Protein AF-A0A498H890-F1 (afdb_monomer_lite)

Sequence (47 aa):
MIEKIVLYKQGKKIDPAVVFSAILDNKGRVRRNRMYRLYSGHGYNRG

Secondary structure (DSSP, 8-state):
--EEEEEEE--BTTBPEEEEEEEE-TTS-EEEEEEEEE--SSSS---

pLDDT: mean 79.68, std 14.13, range [46.72, 92.75]

Radius of gyration: 14.49 Å; chains: 1; bounding box: 28×24×39 Å

Foldseek 3Di:
DKDKDWDWDPADDPGFIKIKIFIADPVRDTPDIDMDGHDDDDDPPPD

Structure (mmCIF, N/CA/C/O backbone):
data_AF-A0A498H890-F1
#
_entry.id   AF-A0A498H890-F1
#
loop_
_atom_site.group_PDB
_atom_site.id
_atom_site.type_symbol
_atom_site.label_atom_id
_atom_site.label_alt_id
_atom_site.label_comp_id
_atom_site.label_asym_id
_atom_site.label_entity_id
_atom_site.label_seq_id
_atom_site.pdbx_PDB_ins_code
_atom_site.Cartn_x
_atom_site.Cartn_y
_atom_site.Cartn_z
_atom_site.occupancy
_atom_site.B_iso_or_equiv
_atom_site.auth_seq_id
_atom_site.auth_comp_id
_atom_site.auth_asym_id
_atom_site.auth_atom_id
_atom_site.pdbx_PDB_model_num
ATOM 1 N N . MET A 1 1 ? -14.612 1.693 15.593 1.00 59.72 1 MET A N 1
ATOM 2 C CA . MET A 1 1 ? -14.537 1.536 14.129 1.00 59.72 1 MET A CA 1
ATOM 3 C C . MET A 1 1 ? -13.073 1.392 13.751 1.00 59.72 1 MET A C 1
ATOM 5 O O . MET A 1 1 ? -12.257 2.104 14.321 1.00 59.72 1 MET A O 1
ATOM 9 N N . ILE A 1 2 ? -12.735 0.412 12.915 1.00 71.75 2 ILE A N 1
ATOM 10 C CA . ILE A 1 2 ? -11.378 0.225 12.394 1.00 71.75 2 ILE A CA 1
ATOM 11 C C . ILE A 1 2 ? -11.408 0.731 10.957 1.00 71.75 2 ILE A C 1
ATOM 13 O O . ILE A 1 2 ? -12.151 0.186 10.144 1.00 71.75 2 ILE A O 1
ATOM 17 N N . GLU A 1 3 ? -10.636 1.769 10.658 1.00 74.81 3 GLU A N 1
ATOM 18 C CA . GLU A 1 3 ? -10.595 2.351 9.317 1.00 74.81 3 GLU A CA 1
ATOM 19 C C . GLU A 1 3 ? -9.390 1.822 8.544 1.00 74.81 3 GLU A C 1
ATOM 21 O O . GLU A 1 3 ? -8.288 1.691 9.084 1.00 74.81 3 GLU A O 1
ATOM 26 N N . LYS A 1 4 ? -9.601 1.486 7.269 1.00 85.75 4 LYS A N 1
ATOM 27 C CA . LYS A 1 4 ? -8.547 1.017 6.369 1.00 85.75 4 LYS A CA 1
ATOM 28 C C . LYS A 1 4 ? -8.235 2.115 5.365 1.00 85.75 4 LYS A C 1
ATOM 30 O O . LYS A 1 4 ? -9.091 2.480 4.568 1.00 85.75 4 LYS A O 1
ATOM 35 N N . ILE A 1 5 ? -6.992 2.581 5.371 1.00 87.75 5 ILE A N 1
ATOM 36 C CA . ILE A 1 5 ? -6.497 3.585 4.430 1.00 87.75 5 ILE A CA 1
ATOM 37 C C . ILE A 1 5 ? -5.539 2.920 3.449 1.00 87.75 5 ILE A C 1
ATOM 39 O O . ILE A 1 5 ? -4.693 2.109 3.839 1.00 87.75 5 ILE A O 1
ATOM 43 N N . VAL A 1 6 ? -5.667 3.282 2.172 1.00 88.44 6 VAL A N 1
ATOM 44 C CA . VAL A 1 6 ? -4.719 2.926 1.116 1.00 88.44 6 VAL A CA 1
ATOM 45 C C . VAL A 1 6 ? -4.282 4.207 0.414 1.00 88.44 6 VAL A C 1
ATOM 47 O O . VAL A 1 6 ? -5.110 4.928 -0.131 1.00 88.44 6 VAL A O 1
ATOM 50 N N . LEU A 1 7 ? -2.981 4.487 0.438 1.00 89.25 7 LEU A N 1
ATOM 51 C CA . LEU A 1 7 ? -2.363 5.599 -0.274 1.00 89.25 7 LEU A CA 1
ATOM 52 C C . LEU A 1 7 ? -1.528 5.047 -1.426 1.00 89.25 7 LEU A C 1
ATOM 54 O O . LEU A 1 7 ? -0.744 4.114 -1.245 1.00 89.25 7 LEU A O 1
ATOM 58 N N . TYR A 1 8 ? -1.680 5.643 -2.602 1.00 88.12 8 TYR A N 1
ATOM 59 C CA . TYR A 1 8 ? -0.918 5.296 -3.793 1.00 88.12 8 TYR A CA 1
ATOM 60 C C . TYR A 1 8 ? -0.089 6.497 -4.236 1.00 88.12 8 TYR A C 1
ATOM 62 O O . TYR A 1 8 ? -0.621 7.581 -4.468 1.00 88.12 8 TYR A O 1
ATOM 70 N N . LYS A 1 9 ? 1.219 6.289 -4.376 1.00 88.00 9 LYS A N 1
ATOM 71 C CA . LYS A 1 9 ? 2.125 7.231 -5.025 1.00 88.00 9 LYS A CA 1
ATOM 72 C C . LYS A 1 9 ? 2.542 6.636 -6.362 1.00 88.00 9 LYS A C 1
ATOM 74 O O . LYS A 1 9 ? 3.214 5.602 -6.400 1.00 88.00 9 LYS A O 1
ATOM 79 N N . GLN A 1 10 ? 2.162 7.307 -7.444 1.00 83.69 10 GLN A N 1
ATOM 80 C CA . GLN A 1 10 ? 2.578 6.925 -8.787 1.00 83.69 10 GLN A CA 1
ATOM 81 C C . GLN A 1 10 ? 4.106 6.983 -8.909 1.00 83.69 10 GLN A C 1
ATOM 83 O O . GLN A 1 10 ? 4.745 7.921 -8.423 1.00 83.69 10 GLN A O 1
ATOM 88 N N . GLY A 1 11 ? 4.681 5.965 -9.547 1.00 83.12 11 GLY A N 1
ATOM 89 C CA . GLY A 1 11 ? 6.107 5.925 -9.861 1.00 83.12 11 GLY A CA 1
ATOM 90 C C . GLY A 1 11 ? 6.469 6.970 -10.917 1.00 83.12 11 GLY A C 1
ATOM 91 O O . GLY A 1 11 ? 5.627 7.364 -11.725 1.00 83.12 11 GLY A O 1
ATOM 92 N N . LYS A 1 12 ? 7.724 7.423 -10.922 1.00 83.00 12 LYS A N 1
ATOM 93 C CA . LYS A 1 12 ? 8.247 8.385 -11.904 1.00 83.00 12 LYS A CA 1
ATOM 94 C C . LYS A 1 12 ? 9.607 7.929 -12.408 1.00 83.00 12 LYS A C 1
ATOM 96 O O . LYS A 1 12 ? 10.562 8.006 -11.651 1.00 83.00 12 LYS A O 1
ATOM 101 N N . LYS A 1 13 ? 9.708 7.564 -13.692 1.00 71.88 13 LYS A N 1
ATOM 102 C CA . LYS A 1 13 ? 10.947 7.186 -14.413 1.00 71.88 13 LYS A CA 1
ATOM 103 C C . LYS A 1 13 ? 11.831 6.162 -13.670 1.00 71.88 13 LYS A C 1
ATOM 105 O O . LYS A 1 13 ? 11.798 4.988 -14.003 1.00 71.88 13 LYS A O 1
ATOM 110 N N . ILE A 1 14 ? 12.609 6.625 -12.697 1.00 72.56 14 ILE A N 1
ATOM 111 C CA . ILE A 1 14 ? 13.541 5.871 -11.845 1.00 72.56 14 ILE A CA 1
ATOM 112 C C . ILE A 1 14 ? 12.933 5.463 -10.495 1.00 72.56 14 ILE A C 1
ATOM 114 O O . ILE A 1 14 ? 13.364 4.478 -9.901 1.00 72.56 14 ILE A O 1
ATOM 11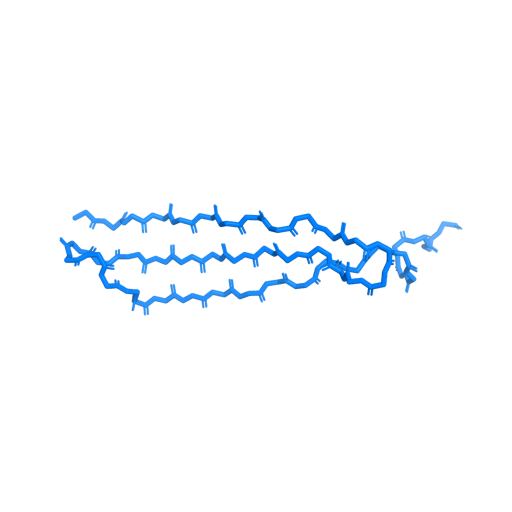8 N N . ASP A 1 15 ? 11.910 6.177 -10.022 1.00 76.69 15 ASP A N 1
ATOM 119 C CA . ASP A 1 15 ? 11.222 5.874 -8.774 1.00 76.69 15 ASP A CA 1
ATOM 120 C C . ASP A 1 15 ? 10.082 4.868 -9.001 1.00 76.69 15 ASP A C 1
ATOM 122 O O . ASP A 1 15 ? 9.138 5.170 -9.744 1.00 76.69 15 ASP A O 1
ATOM 126 N N . PRO A 1 16 ? 10.105 3.700 -8.335 1.00 80.12 16 PRO A N 1
ATOM 127 C CA . PRO A 1 16 ? 9.015 2.736 -8.399 1.00 80.12 16 PRO A CA 1
ATOM 128 C C . PRO A 1 16 ? 7.746 3.297 -7.751 1.00 80.12 16 PRO A C 1
ATOM 130 O O . PRO A 1 16 ? 7.803 4.103 -6.817 1.00 80.12 16 PRO A O 1
ATOM 133 N N . ALA A 1 17 ? 6.584 2.837 -8.216 1.00 87.81 17 ALA A N 1
ATOM 134 C CA . ALA A 1 17 ? 5.324 3.201 -7.580 1.00 87.81 17 ALA A CA 1
ATOM 135 C C . ALA A 1 17 ? 5.260 2.611 -6.163 1.00 87.81 17 ALA A C 1
ATOM 137 O O . ALA A 1 17 ? 5.822 1.551 -5.882 1.00 87.81 17 ALA A O 1
ATOM 138 N N . VAL A 1 18 ? 4.582 3.298 -5.249 1.00 88.12 18 VAL A N 1
ATOM 139 C CA . VAL A 1 18 ? 4.483 2.884 -3.846 1.00 88.12 18 VAL A CA 1
ATOM 140 C C . VAL A 1 18 ? 3.022 2.809 -3.441 1.00 88.12 18 VAL A C 1
ATOM 142 O O . VAL A 1 18 ? 2.264 3.752 -3.649 1.00 88.12 18 VAL A O 1
ATOM 145 N N . VAL A 1 19 ? 2.645 1.700 -2.813 1.00 90.12 19 VAL A N 1
ATOM 146 C CA . VAL A 1 19 ? 1.353 1.534 -2.145 1.00 90.12 19 VAL A CA 1
ATOM 147 C C . VAL A 1 19 ? 1.601 1.455 -0.647 1.00 90.12 19 VAL A C 1
ATOM 149 O O . VAL A 1 19 ? 2.363 0.611 -0.179 1.00 90.12 19 VAL A O 1
ATOM 152 N N . PHE A 1 20 ? 0.937 2.307 0.119 1.00 90.50 20 PHE A N 1
ATOM 153 C CA . PHE A 1 20 ? 0.931 2.262 1.572 1.00 90.50 20 PHE A CA 1
ATOM 154 C C . PHE A 1 20 ? -0.462 1.876 2.056 1.00 90.50 20 PHE A C 1
ATOM 156 O O . PHE A 1 20 ? -1.453 2.471 1.651 1.00 90.50 20 PHE A O 1
ATOM 163 N N . SER A 1 21 ? -0.539 0.876 2.927 1.00 91.06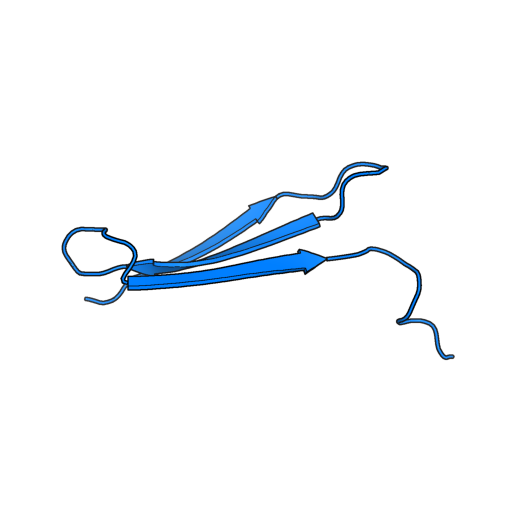 21 SER A N 1
ATOM 164 C CA . SER A 1 21 ? -1.783 0.452 3.568 1.00 91.06 21 SER A CA 1
ATOM 165 C C . SER A 1 21 ? -1.661 0.594 5.077 1.00 91.06 21 SER A C 1
ATOM 167 O O . SER A 1 21 ? -0.643 0.195 5.643 1.00 91.06 21 SER A O 1
ATOM 169 N N . ALA A 1 22 ? -2.687 1.140 5.724 1.00 92.75 22 ALA A N 1
ATOM 170 C CA . ALA A 1 22 ? -2.741 1.277 7.172 1.00 92.75 22 ALA A CA 1
ATOM 171 C C . ALA A 1 22 ? -4.123 0.926 7.722 1.00 92.75 22 ALA A C 1
ATOM 173 O O . ALA A 1 22 ? -5.149 1.151 7.081 1.00 92.75 22 ALA A O 1
ATOM 174 N N . ILE A 1 23 ? -4.116 0.370 8.928 1.00 91.81 23 ILE A N 1
ATOM 175 C CA . ILE A 1 23 ? -5.288 0.132 9.758 1.00 91.81 23 ILE A CA 1
ATOM 176 C C . ILE A 1 23 ? -5.224 1.131 10.909 1.00 91.81 23 ILE A C 1
A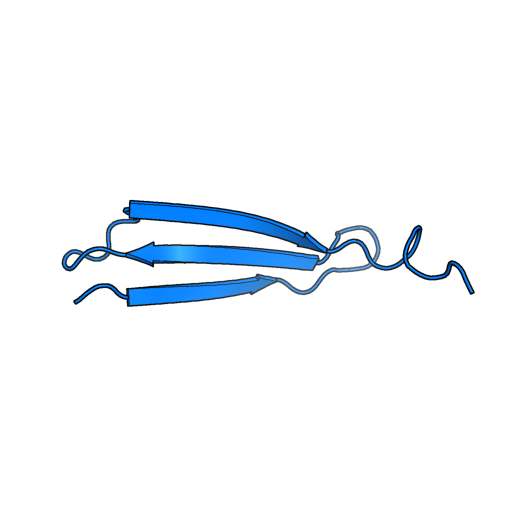TOM 178 O O . ILE A 1 23 ? -4.266 1.099 11.690 1.00 91.81 23 ILE A O 1
ATOM 182 N N . LEU A 1 24 ? -6.226 1.999 11.007 1.00 92.00 24 LEU A N 1
ATOM 183 C CA . LEU A 1 24 ? -6.337 2.996 12.064 1.00 92.00 24 LEU A CA 1
ATOM 184 C C . LEU A 1 24 ? -7.225 2.505 13.212 1.00 92.00 24 LEU A C 1
ATOM 186 O O . LEU A 1 24 ? -8.161 1.726 13.013 1.00 92.00 24 LEU A O 1
ATOM 190 N N . ASP A 1 25 ? -6.918 2.961 14.425 1.00 90.31 25 ASP A N 1
ATOM 191 C CA . ASP A 1 25 ? -7.834 2.884 15.561 1.00 90.31 25 ASP A CA 1
ATOM 192 C C . ASP A 1 25 ? -8.881 4.013 15.530 1.00 90.31 25 ASP A C 1
ATOM 194 O O . ASP A 1 25 ? -8.884 4.880 14.659 1.00 90.31 25 ASP A O 1
ATOM 198 N N . ASN A 1 26 ? -9.774 4.014 16.518 1.00 89.38 26 ASN A N 1
ATOM 199 C CA . ASN A 1 26 ? -10.819 5.027 16.675 1.00 89.38 26 ASN A CA 1
ATOM 200 C C . ASN A 1 26 ? -10.302 6.431 17.042 1.00 89.38 26 ASN A C 1
ATOM 202 O O . ASN A 1 26 ? -11.097 7.362 17.110 1.00 89.38 26 ASN A O 1
ATOM 206 N N . LYS A 1 27 ? -9.004 6.583 17.314 1.00 90.75 27 LYS A N 1
ATOM 207 C CA . LYS A 1 27 ? -8.327 7.859 17.569 1.00 90.75 27 LYS A CA 1
ATOM 208 C C . LYS A 1 27 ? -7.468 8.284 16.371 1.00 90.75 27 LYS A C 1
ATOM 210 O O . LYS A 1 27 ? -6.665 9.204 16.503 1.00 90.75 27 LYS A O 1
ATOM 215 N N . GLY A 1 28 ? -7.595 7.597 15.230 1.00 86.06 28 GLY A N 1
ATOM 216 C CA . GLY A 1 28 ? -6.814 7.852 14.021 1.00 86.06 28 GLY A CA 1
ATOM 217 C C . GLY A 1 28 ? -5.354 7.397 14.109 1.00 86.06 28 GLY A C 1
ATOM 218 O O . GLY A 1 28 ? -4.553 7.740 13.242 1.00 86.06 28 GLY A O 1
ATOM 219 N N . ARG A 1 29 ? -4.965 6.632 15.138 1.00 90.25 29 ARG A N 1
ATOM 220 C CA . ARG A 1 29 ? -3.590 6.136 15.286 1.00 90.25 29 ARG A CA 1
ATOM 221 C C . ARG A 1 29 ? -3.392 4.882 14.452 1.00 90.25 29 ARG A C 1
ATOM 223 O O . ARG A 1 29 ? -4.244 3.996 14.410 1.00 90.25 29 ARG A O 1
ATOM 230 N N . VAL A 1 30 ? -2.227 4.774 13.822 1.00 89.94 30 VAL A N 1
ATOM 231 C CA . VAL A 1 30 ? -1.856 3.597 13.031 1.00 89.94 30 VAL A CA 1
ATOM 232 C C . VAL A 1 30 ? -1.615 2.411 13.964 1.00 89.94 30 VAL A C 1
ATOM 234 O O . VAL A 1 30 ? -0.678 2.419 14.756 1.00 89.94 30 VAL A O 1
ATOM 237 N N . ARG A 1 31 ? -2.436 1.363 13.845 1.00 90.56 31 ARG A N 1
ATOM 238 C CA . ARG A 1 31 ? -2.237 0.089 14.558 1.00 90.56 31 ARG A CA 1
ATOM 239 C C . ARG A 1 31 ? -1.338 -0.872 13.795 1.00 90.56 31 ARG A C 1
ATOM 241 O O . ARG A 1 31 ? -0.575 -1.619 14.393 1.00 90.56 31 ARG A O 1
ATOM 248 N N . ARG A 1 32 ? -1.479 -0.900 12.470 1.00 87.25 32 ARG A N 1
ATOM 249 C CA . ARG A 1 32 ? -0.705 -1.764 11.574 1.00 87.25 32 ARG A CA 1
ATOM 250 C C . ARG A 1 32 ? -0.570 -1.083 10.228 1.00 87.25 32 ARG A C 1
ATOM 252 O O . ARG A 1 32 ? -1.552 -0.549 9.720 1.00 87.25 32 ARG A O 1
ATOM 259 N N . ASN A 1 33 ? 0.613 -1.146 9.635 1.00 91.31 33 ASN A N 1
ATOM 260 C CA . ASN A 1 33 ? 0.850 -0.669 8.283 1.00 91.31 33 ASN A CA 1
ATOM 261 C C . ASN A 1 33 ? 1.650 -1.681 7.454 1.00 91.31 33 ASN A C 1
ATOM 263 O O . ASN A 1 33 ? 2.296 -2.587 7.982 1.00 91.31 33 ASN A O 1
ATOM 267 N N . ARG A 1 34 ? 1.567 -1.542 6.131 1.00 91.19 34 ARG A N 1
ATOM 268 C CA . ARG A 1 34 ? 2.421 -2.248 5.174 1.00 91.19 34 ARG A CA 1
ATOM 269 C C . ARG A 1 34 ? 2.661 -1.373 3.957 1.00 91.19 34 ARG A C 1
ATOM 271 O O . ARG A 1 34 ? 1.718 -0.790 3.420 1.00 91.19 34 ARG A O 1
ATOM 278 N N . MET A 1 35 ? 3.917 -1.309 3.536 1.00 91.38 35 MET A N 1
ATOM 279 C CA . MET A 1 35 ? 4.365 -0.589 2.350 1.00 91.38 35 MET A CA 1
ATOM 280 C C . MET A 1 35 ? 4.772 -1.602 1.282 1.00 91.38 35 MET A C 1
ATOM 282 O O . MET A 1 35 ? 5.502 -2.550 1.567 1.00 91.38 35 MET A O 1
ATOM 286 N N . TYR A 1 36 ? 4.301 -1.391 0.060 1.00 86.62 36 TYR A N 1
ATOM 287 C CA . TYR A 1 36 ? 4.647 -2.183 -1.110 1.00 86.62 36 TYR A CA 1
ATOM 288 C C . TYR A 1 36 ? 5.286 -1.268 -2.142 1.00 86.62 36 TYR A C 1
ATOM 290 O O . TYR A 1 36 ? 4.774 -0.185 -2.429 1.00 86.62 36 TYR A O 1
ATOM 298 N N . ARG A 1 37 ? 6.400 -1.716 -2.708 1.00 84.88 37 ARG A N 1
ATOM 299 C CA . ARG A 1 37 ? 7.076 -1.040 -3.807 1.00 84.88 37 ARG A CA 1
ATOM 300 C C . ARG A 1 37 ? 6.792 -1.827 -5.082 1.00 84.88 37 ARG A C 1
ATOM 302 O O . ARG A 1 37 ? 7.118 -3.007 -5.168 1.00 84.88 37 ARG A O 1
ATOM 309 N N . LEU A 1 38 ? 6.125 -1.185 -6.029 1.00 80.31 38 LEU A N 1
ATOM 310 C CA . LEU A 1 38 ? 5.753 -1.748 -7.316 1.00 80.31 38 LEU A CA 1
ATOM 311 C C . LEU A 1 38 ? 6.843 -1.395 -8.325 1.00 80.31 38 LEU A C 1
ATOM 313 O O . LEU A 1 38 ? 7.003 -0.237 -8.715 1.00 80.31 38 LEU A O 1
ATOM 317 N N . TYR A 1 39 ? 7.596 -2.405 -8.734 1.00 73.81 39 TYR A N 1
ATOM 318 C CA . TYR 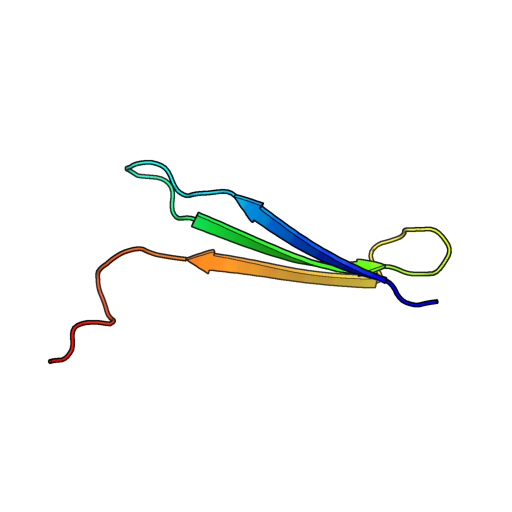A 1 39 ? 8.607 -2.279 -9.772 1.00 73.81 39 TYR A CA 1
ATOM 319 C C . TYR A 1 39 ? 7.955 -2.547 -11.128 1.00 73.81 39 TYR A C 1
ATOM 321 O O . TYR A 1 39 ? 7.457 -3.644 -11.382 1.00 73.81 39 TYR A O 1
ATOM 329 N N . SER A 1 40 ? 7.944 -1.545 -12.002 1.00 65.69 40 SER A N 1
ATOM 330 C CA . SER A 1 40 ? 7.545 -1.716 -13.396 1.00 65.69 40 SER A CA 1
ATOM 331 C C . SER A 1 40 ? 8.713 -2.324 -14.181 1.00 65.69 40 SER A C 1
ATOM 333 O O . SER A 1 40 ? 9.606 -1.600 -14.605 1.00 65.69 40 SER A O 1
ATOM 335 N N . GLY A 1 41 ? 8.705 -3.649 -14.358 1.00 60.16 41 GLY A N 1
ATOM 336 C CA . GLY A 1 41 ? 9.442 -4.31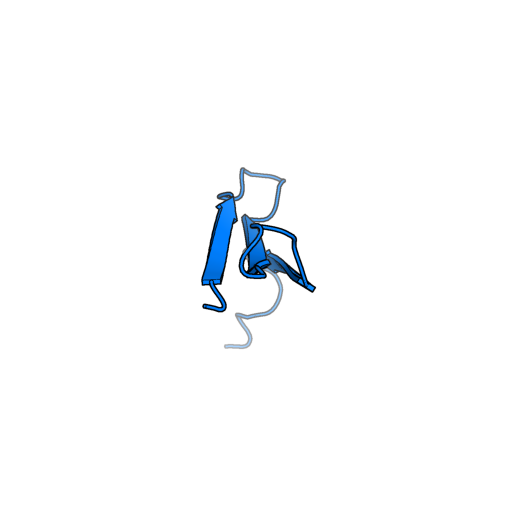9 -15.438 1.00 60.16 41 GLY A CA 1
ATOM 337 C C . GLY A 1 41 ? 10.856 -4.834 -15.138 1.00 60.16 41 GLY A C 1
ATOM 338 O O . GLY A 1 41 ? 11.824 -4.261 -15.622 1.00 60.16 41 GLY A O 1
ATOM 339 N N . HIS A 1 42 ? 10.963 -5.978 -14.448 1.00 50.66 42 HIS A N 1
ATOM 340 C CA . HIS A 1 42 ? 11.986 -7.008 -14.736 1.00 50.66 42 HIS A CA 1
ATOM 341 C C . HIS A 1 42 ? 11.652 -8.341 -14.028 1.00 50.66 42 HIS A C 1
ATOM 343 O O . HIS A 1 42 ? 12.398 -8.819 -13.180 1.00 50.66 42 HIS A O 1
ATOM 349 N N . GLY A 1 43 ? 10.477 -8.928 -14.280 1.00 49.12 43 GLY A N 1
ATOM 350 C CA . GLY A 1 43 ? 10.159 -10.206 -13.618 1.00 49.12 43 GLY A CA 1
ATOM 351 C C . GLY A 1 43 ? 8.790 -10.827 -13.866 1.00 49.12 43 GLY A C 1
ATOM 352 O O . GLY A 1 43 ? 8.608 -11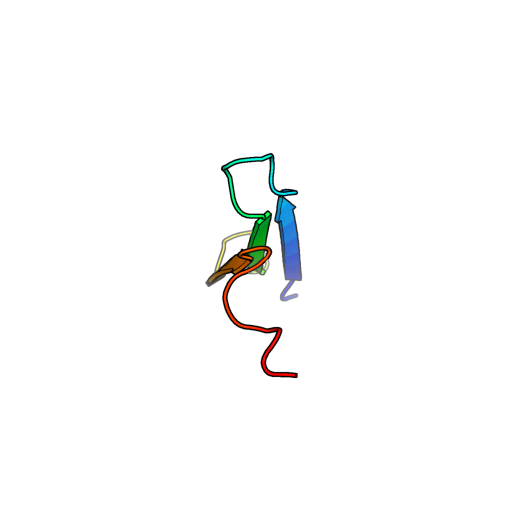.991 -13.528 1.00 49.12 43 GLY A O 1
ATOM 353 N N . TYR A 1 44 ? 7.846 -10.101 -14.472 1.00 49.84 44 TYR A N 1
ATOM 354 C CA . TYR A 1 44 ? 6.501 -10.628 -14.754 1.00 49.84 44 TYR A CA 1
ATOM 355 C C . TYR A 1 44 ? 6.244 -10.955 -16.235 1.00 49.84 44 TYR A C 1
ATOM 357 O O . TYR A 1 44 ? 5.192 -11.496 -16.544 1.00 49.84 44 TYR A O 1
ATOM 365 N N . ASN A 1 45 ? 7.218 -10.728 -17.127 1.00 49.88 45 ASN A N 1
ATOM 366 C CA . ASN A 1 45 ? 7.243 -11.347 -18.457 1.00 49.88 45 ASN A CA 1
ATOM 367 C C . ASN A 1 45 ? 8.163 -12.573 -18.410 1.00 49.88 45 ASN A C 1
ATOM 369 O O . ASN A 1 45 ? 9.310 -12.527 -18.844 1.00 49.88 45 ASN A O 1
ATOM 373 N N . ARG A 1 46 ? 7.670 -13.661 -17.814 1.00 50.22 46 ARG A N 1
ATOM 374 C CA . ARG A 1 46 ? 8.063 -15.017 -18.214 1.00 50.22 46 ARG A CA 1
ATOM 375 C C . ARG A 1 46 ? 6.929 -15.543 -19.089 1.00 50.22 46 ARG A C 1
ATOM 377 O O . ARG A 1 46 ? 6.067 -16.271 -18.609 1.00 50.22 46 ARG A O 1
ATOM 384 N N . GLY A 1 47 ? 6.887 -15.038 -20.315 1.00 46.72 47 GLY A N 1
ATOM 385 C CA . GLY A 1 47 ? 6.095 -15.554 -21.424 1.00 46.72 47 GLY A CA 1
ATOM 386 C C . GLY A 1 47 ? 7.055 -15.814 -22.563 1.00 46.72 47 GLY A C 1
ATOM 387 O O . GLY A 1 47 ? 7.912 -14.924 -22.771 1.00 46.72 47 GLY A O 1
#